Protein AF-A0A1I3QGJ1-F1 (afdb_monomer)

InterPro domains:
  IPR023198 Phosphoglycolate phosphatase-like, domain 2 [G3DSA:1.10.150.240] (1-60)
  IPR036412 HAD-like superfamily [SSF56784] (1-74)
  IPR041492 Haloacid dehalogenase-like hydrolase [PF13419] (4-54)

pLDDT: mean 75.96, std 21.96, range [30.36, 96.06]

Structure (mmCIF, N/CA/C/O backbone):
data_AF-A0A1I3QGJ1-F1
#
_entry.id   AF-A0A1I3QGJ1-F1
#
loop_
_atom_site.group_PDB
_atom_site.id
_atom_site.type_symbol
_atom_site.label_atom_id
_atom_site.label_alt_id
_atom_site.label_comp_id
_atom_site.label_asym_id
_atom_site.label_entity_id
_atom_site.label_seq_id
_atom_site.pdbx_PDB_ins_code
_atom_site.Cartn_x
_atom_site.Cartn_y
_atom_site.Cartn_z
_atom_site.occupancy
_atom_site.B_iso_or_equiv
_atom_site.auth_seq_id
_atom_site.auth_comp_id
_atom_site.auth_asym_id
_atom_site.auth_atom_id
_atom_site.pdbx_PDB_model_num
ATOM 1 N N . MET A 1 1 ? 1.173 1.479 -37.412 1.00 45.94 1 MET A N 1
ATOM 2 C CA . MET A 1 1 ? 1.828 1.954 -36.172 1.00 45.94 1 MET A CA 1
ATOM 3 C C . MET A 1 1 ? 1.620 0.882 -35.107 1.00 45.94 1 MET A C 1
ATOM 5 O O . MET A 1 1 ? 0.505 0.386 -35.024 1.00 45.94 1 MET A O 1
ATOM 9 N N . ARG A 1 2 ? 2.656 0.455 -34.373 1.00 70.50 2 ARG A N 1
ATOM 10 C CA . ARG A 1 2 ? 2.507 -0.489 -33.250 1.00 70.50 2 ARG A CA 1
ATOM 11 C C . ARG A 1 2 ? 2.936 0.225 -31.973 1.00 70.50 2 ARG A C 1
ATOM 13 O O . ARG A 1 2 ? 4.126 0.379 -31.737 1.00 70.50 2 ARG A O 1
ATOM 20 N N . THR A 1 3 ? 1.959 0.703 -31.212 1.00 80.31 3 THR A N 1
ATOM 21 C CA . THR A 1 3 ? 2.162 1.260 -29.871 1.00 80.31 3 THR A CA 1
ATOM 22 C C . THR A 1 3 ? 1.857 0.161 -28.865 1.00 80.31 3 THR A C 1
ATOM 24 O O . THR A 1 3 ? 0.848 -0.526 -29.011 1.00 80.31 3 THR A O 1
ATOM 27 N N . ILE A 1 4 ? 2.728 -0.015 -27.874 1.00 84.44 4 ILE A N 1
ATOM 28 C CA . ILE A 1 4 ? 2.541 -0.963 -26.773 1.00 84.44 4 ILE A CA 1
ATOM 29 C C . ILE A 1 4 ? 2.521 -0.143 -25.485 1.00 84.44 4 ILE A C 1
ATOM 31 O O . ILE A 1 4 ? 3.399 0.695 -25.283 1.00 84.44 4 ILE A O 1
ATOM 35 N N . LEU A 1 5 ? 1.501 -0.357 -24.657 1.00 88.00 5 LEU A N 1
ATOM 36 C CA . LEU A 1 5 ? 1.335 0.300 -23.366 1.00 88.00 5 LEU A CA 1
ATOM 37 C C . LEU A 1 5 ? 1.548 -0.748 -22.274 1.00 88.00 5 LEU A C 1
ATOM 39 O O . LEU A 1 5 ? 0.889 -1.786 -22.295 1.00 88.00 5 LEU A O 1
ATOM 43 N N . PHE A 1 6 ? 2.476 -0.480 -21.359 1.00 84.62 6 PHE A N 1
ATOM 44 C CA . PHE A 1 6 ? 2.737 -1.331 -20.203 1.00 84.62 6 PHE A CA 1
ATOM 45 C C . PHE A 1 6 ? 2.255 -0.634 -18.940 1.00 84.62 6 PHE A C 1
ATOM 47 O O . PHE A 1 6 ? 2.439 0.575 -18.791 1.00 84.62 6 PHE A O 1
ATOM 54 N N . ASP A 1 7 ? 1.667 -1.417 -18.044 1.00 82.75 7 ASP A N 1
ATOM 55 C CA . ASP A 1 7 ? 1.498 -1.005 -16.657 1.00 82.75 7 ASP A CA 1
ATOM 56 C C . ASP A 1 7 ? 2.870 -0.965 -15.959 1.00 82.75 7 ASP A C 1
ATOM 58 O O . ASP A 1 7 ? 3.836 -1.565 -16.439 1.00 82.75 7 ASP A O 1
ATOM 62 N N . PHE A 1 8 ? 2.990 -0.235 -14.855 1.00 83.94 8 PHE A N 1
ATOM 63 C CA . PHE A 1 8 ? 4.258 -0.101 -14.140 1.00 83.94 8 PHE A CA 1
ATOM 64 C C . PHE A 1 8 ? 4.393 -1.153 -13.037 1.00 83.94 8 PHE A C 1
ATOM 66 O O . PHE A 1 8 ? 5.326 -1.964 -13.068 1.00 83.94 8 PHE A O 1
ATOM 73 N N . ASP A 1 9 ? 3.445 -1.169 -12.101 1.00 81.50 9 ASP A N 1
ATOM 74 C CA . ASP A 1 9 ? 3.513 -1.977 -10.886 1.00 81.50 9 ASP A CA 1
ATOM 75 C C . ASP A 1 9 ? 3.311 -3.466 -11.187 1.00 81.50 9 ASP A C 1
ATOM 77 O O . ASP A 1 9 ? 2.305 -3.888 -11.752 1.00 81.50 9 ASP A O 1
ATOM 81 N N . GLY A 1 10 ? 4.307 -4.285 -10.855 1.00 80.44 10 GLY A N 1
ATOM 82 C CA . GLY A 1 10 ? 4.302 -5.724 -11.127 1.00 80.44 10 GLY A CA 1
ATOM 83 C C . GLY A 1 10 ? 4.469 -6.110 -12.604 1.00 80.44 10 GLY A C 1
ATOM 84 O O . GLY A 1 10 ? 4.551 -7.299 -12.899 1.00 80.44 10 GLY A O 1
ATOM 85 N N . THR A 1 11 ? 4.548 -5.141 -13.527 1.00 84.56 11 THR A N 1
ATOM 86 C CA . THR A 1 11 ? 4.769 -5.388 -14.966 1.00 84.56 11 THR A CA 1
ATOM 87 C C . THR A 1 11 ? 6.152 -4.920 -15.415 1.00 84.56 11 THR A C 1
ATOM 89 O O . THR A 1 11 ? 6.908 -5.698 -15.993 1.00 84.56 11 THR A O 1
ATOM 92 N N . VAL A 1 12 ? 6.510 -3.661 -15.140 1.00 86.25 12 VAL A N 1
ATOM 93 C CA . VAL A 1 12 ? 7.838 -3.102 -15.457 1.00 86.25 12 VAL A CA 1
ATOM 94 C C . VAL A 1 12 ? 8.759 -3.139 -14.237 1.00 86.25 12 VAL A C 1
ATOM 96 O O . VAL A 1 12 ? 9.967 -3.317 -14.392 1.00 86.25 12 VAL A O 1
ATOM 99 N N . ALA A 1 13 ? 8.206 -2.992 -13.031 1.00 83.44 13 ALA A N 1
ATOM 100 C CA . ALA A 1 13 ? 8.958 -3.010 -11.781 1.00 83.44 13 ALA A CA 1
ATOM 101 C C . ALA A 1 13 ? 8.297 -3.923 -10.739 1.00 83.44 13 ALA A C 1
ATOM 103 O O . ALA A 1 13 ? 7.076 -3.941 -10.602 1.00 83.44 13 ALA A O 1
ATOM 104 N N . ASP A 1 14 ? 9.106 -4.647 -9.962 1.00 85.56 14 ASP A N 1
ATOM 105 C CA . ASP A 1 14 ? 8.629 -5.490 -8.858 1.00 85.56 14 ASP A CA 1
ATOM 106 C C . ASP A 1 14 ? 8.365 -4.650 -7.593 1.00 85.56 14 ASP A C 1
ATOM 108 O O . ASP A 1 14 ? 9.133 -4.639 -6.631 1.00 85.56 14 ASP A O 1
ATOM 112 N N . THR A 1 15 ? 7.296 -3.854 -7.636 1.00 86.62 15 THR A N 1
ATOM 113 C CA . THR A 1 15 ? 6.872 -2.951 -6.549 1.00 86.62 15 THR A CA 1
ATOM 114 C C . THR A 1 15 ? 5.777 -3.552 -5.667 1.00 86.62 15 THR A C 1
ATOM 116 O O . THR A 1 15 ? 5.543 -3.063 -4.558 1.00 86.62 15 THR A O 1
ATOM 119 N N . LEU A 1 16 ? 5.143 -4.646 -6.105 1.00 89.75 16 LEU A N 1
ATOM 120 C CA . LEU A 1 16 ? 4.030 -5.293 -5.402 1.00 89.75 16 LEU A CA 1
ATOM 121 C C . LEU A 1 16 ? 4.364 -5.709 -3.958 1.00 89.75 16 LEU A C 1
ATOM 123 O O . LEU A 1 16 ? 3.552 -5.420 -3.075 1.00 89.75 16 LEU A O 1
ATOM 127 N N . PRO A 1 17 ? 5.545 -6.285 -3.644 1.00 91.19 17 PRO A N 1
ATOM 128 C CA . PRO A 1 17 ? 5.877 -6.652 -2.265 1.00 91.19 17 PRO A CA 1
ATOM 129 C C . PRO A 1 17 ? 5.887 -5.452 -1.305 1.00 91.19 17 PRO A C 1
ATOM 131 O O . PRO A 1 17 ? 5.458 -5.554 -0.148 1.00 91.19 17 PRO A O 1
ATOM 134 N N . LEU A 1 18 ? 6.346 -4.291 -1.787 1.00 90.31 18 LEU A N 1
ATOM 135 C CA . LEU A 1 18 ? 6.350 -3.051 -1.012 1.00 90.31 18 LEU A CA 1
ATOM 136 C C . LEU A 1 18 ? 4.924 -2.540 -0.797 1.00 90.31 18 LEU A C 1
ATOM 138 O O . LEU A 1 18 ? 4.569 -2.184 0.328 1.00 90.31 18 LEU A O 1
ATOM 142 N N . ILE A 1 19 ? 4.107 -2.548 -1.853 1.00 91.31 19 ILE A N 1
ATOM 143 C CA . ILE A 1 19 ? 2.705 -2.118 -1.810 1.00 91.31 19 ILE A CA 1
ATOM 144 C C . ILE A 1 19 ? 1.913 -2.975 -0.811 1.00 91.31 19 ILE A C 1
ATOM 146 O O . ILE A 1 19 ? 1.228 -2.434 0.061 1.00 91.31 19 ILE A O 1
ATOM 150 N N . PHE A 1 20 ? 2.061 -4.304 -0.852 1.00 93.81 20 PHE A N 1
ATOM 151 C CA . PHE A 1 20 ? 1.410 -5.205 0.105 1.00 93.81 20 PHE A CA 1
ATOM 152 C C . PHE A 1 20 ? 1.852 -4.937 1.542 1.00 93.81 20 PHE A C 1
ATOM 154 O O . PHE A 1 20 ? 1.020 -4.869 2.449 1.00 93.81 20 PHE A O 1
ATOM 161 N N . THR A 1 21 ? 3.146 -4.708 1.761 1.00 93.31 21 THR A N 1
ATOM 162 C CA . THR A 1 21 ? 3.673 -4.384 3.093 1.00 93.31 21 THR A CA 1
ATOM 163 C C . THR A 1 21 ? 3.123 -3.048 3.614 1.00 93.31 21 THR A C 1
ATOM 165 O O . THR A 1 21 ? 2.743 -2.944 4.787 1.00 93.31 21 THR A O 1
ATOM 168 N N . ALA A 1 22 ? 3.015 -2.034 2.752 1.00 93.69 22 ALA A N 1
ATOM 169 C CA . ALA A 1 22 ? 2.447 -0.731 3.093 1.00 93.69 22 ALA A CA 1
ATOM 170 C C . ALA A 1 22 ? 0.953 -0.828 3.456 1.00 93.69 22 ALA A C 1
ATOM 172 O O . ALA A 1 22 ? 0.532 -0.302 4.491 1.00 93.69 22 ALA A O 1
ATOM 173 N N . PHE A 1 23 ? 0.153 -1.560 2.673 1.00 94.94 23 PHE A N 1
ATOM 174 C CA . PHE A 1 23 ? -1.253 -1.805 3.008 1.00 94.94 23 PHE A CA 1
ATOM 175 C C . PHE A 1 23 ? -1.406 -2.583 4.311 1.00 94.94 23 PHE A C 1
ATOM 177 O O . PHE A 1 23 ? -2.158 -2.166 5.193 1.00 94.94 23 PHE A O 1
ATOM 184 N N . ARG A 1 24 ? -0.662 -3.681 4.466 1.00 94.94 24 ARG A N 1
ATOM 185 C CA . ARG A 1 24 ? -0.743 -4.544 5.645 1.00 94.94 24 ARG A CA 1
ATOM 186 C C . ARG A 1 24 ? -0.405 -3.787 6.924 1.00 94.94 24 ARG A C 1
ATOM 188 O O . ARG A 1 24 ? -1.173 -3.848 7.879 1.00 94.94 24 ARG A O 1
ATOM 195 N N . SER A 1 25 ? 0.695 -3.035 6.931 1.00 93.81 25 SER A N 1
ATOM 196 C CA . SER A 1 25 ? 1.095 -2.219 8.086 1.00 93.81 25 SER A CA 1
ATOM 197 C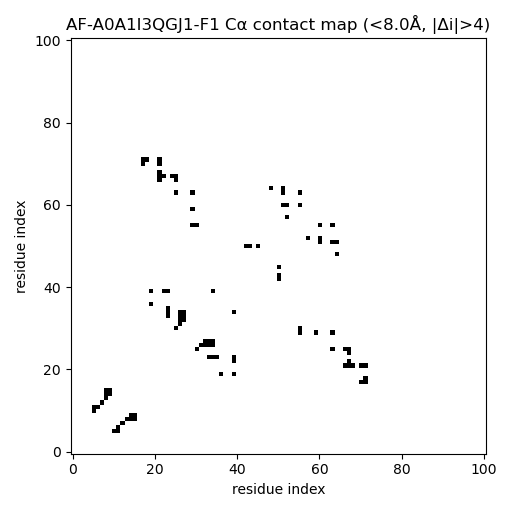 C . SER A 1 25 ? 0.067 -1.131 8.414 1.00 93.81 25 SER A C 1
ATOM 199 O O . SER A 1 25 ? -0.273 -0.931 9.582 1.00 93.81 25 SER A O 1
ATOM 201 N N . THR A 1 26 ? -0.499 -0.483 7.393 1.00 94.19 26 THR A N 1
ATOM 202 C CA . THR A 1 26 ? -1.549 0.529 7.566 1.00 94.19 26 THR A CA 1
ATOM 203 C C . THR A 1 26 ? -2.815 -0.091 8.163 1.00 94.19 26 THR A C 1
ATOM 205 O O . THR A 1 26 ? -3.323 0.382 9.179 1.00 94.19 26 THR A O 1
ATOM 208 N N . PHE A 1 27 ? -3.313 -1.194 7.609 1.00 94.88 27 PHE A N 1
ATOM 209 C CA . PHE A 1 27 ? -4.518 -1.851 8.122 1.00 94.88 27 PHE A CA 1
ATOM 210 C C . PHE A 1 27 ? -4.313 -2.481 9.4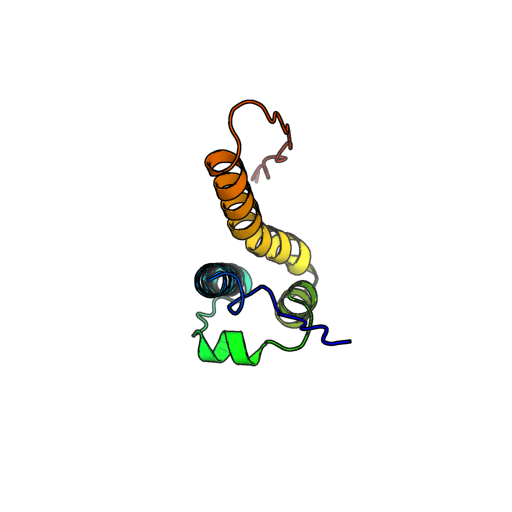95 1.00 94.88 27 PHE A C 1
ATOM 212 O O . PHE A 1 27 ? -5.201 -2.394 10.342 1.00 94.88 27 PHE A O 1
ATOM 219 N N . GLN A 1 28 ? -3.135 -3.029 9.773 1.00 94.12 28 GLN A N 1
ATOM 220 C CA . GLN A 1 28 ? -2.810 -3.511 11.108 1.00 94.12 28 GLN A CA 1
ATOM 221 C C . GLN A 1 28 ? -2.839 -2.368 12.132 1.00 94.12 28 GLN A C 1
ATOM 223 O O . GLN A 1 28 ? -3.360 -2.546 13.233 1.00 94.12 28 GLN A O 1
ATOM 228 N N . ARG A 1 29 ? -2.342 -1.180 11.766 1.00 92.69 29 ARG A N 1
ATOM 229 C CA . ARG A 1 29 ? -2.312 -0.011 12.653 1.00 92.69 29 ARG A CA 1
ATOM 230 C C . ARG A 1 29 ? -3.689 0.606 12.897 1.00 92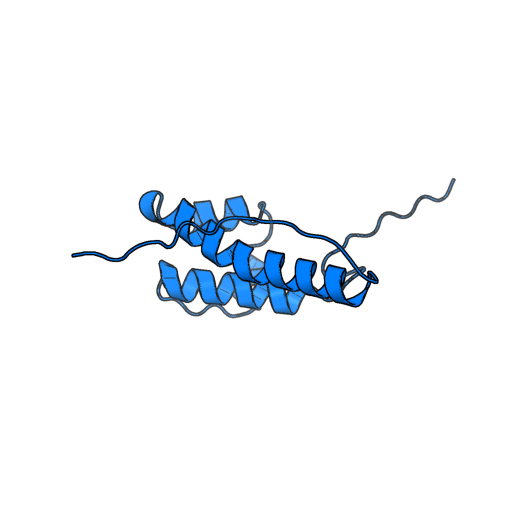.69 29 ARG A C 1
ATOM 232 O O . ARG A 1 29 ? -3.978 0.971 14.031 1.00 92.69 29 ARG A O 1
ATOM 239 N N . PHE A 1 30 ? -4.510 0.753 11.856 1.00 93.19 30 PHE A N 1
ATOM 240 C CA . PHE A 1 30 ? -5.765 1.517 11.934 1.00 93.19 30 PHE A CA 1
ATOM 241 C C . PHE A 1 30 ? -7.030 0.660 12.024 1.00 93.19 30 PHE A C 1
ATOM 243 O O . PHE A 1 30 ? -8.062 1.160 12.459 1.00 93.19 30 PHE A O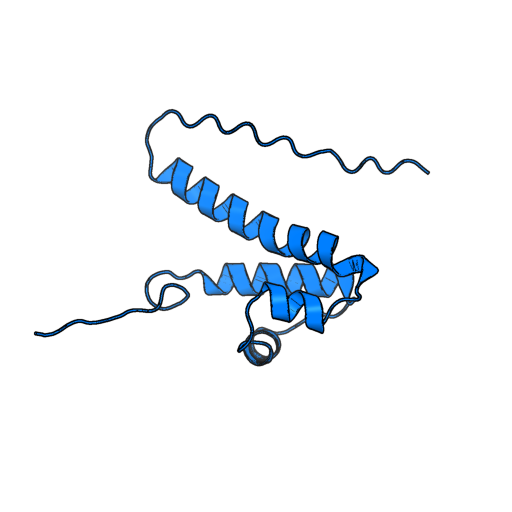 1
ATOM 250 N N . LEU A 1 31 ? -6.968 -0.607 11.605 1.00 92.69 31 LEU A N 1
ATOM 251 C CA . LEU A 1 31 ? -8.096 -1.547 11.633 1.00 92.69 31 LEU A CA 1
ATOM 252 C C . LEU A 1 31 ? -7.858 -2.721 12.585 1.00 92.69 31 LEU A C 1
ATOM 254 O O . LEU A 1 31 ? -8.769 -3.524 12.772 1.00 92.69 31 LEU A O 1
ATOM 258 N N . HIS A 1 32 ? -6.650 -2.845 13.149 1.00 93.00 32 HIS A N 1
ATOM 259 C CA . HIS A 1 32 ? -6.236 -3.957 14.013 1.00 93.00 32 HIS A CA 1
ATOM 260 C C . HIS A 1 32 ? -6.460 -5.336 13.377 1.00 93.00 32 HIS A C 1
ATOM 262 O O . HIS A 1 32 ? -6.730 -6.323 14.058 1.00 93.00 32 HIS A O 1
ATOM 268 N N . LYS A 1 33 ? -6.352 -5.400 12.046 1.00 90.75 33 LYS A N 1
ATOM 269 C CA . LYS A 1 33 ? -6.550 -6.610 11.246 1.00 90.75 33 LYS A CA 1
ATOM 270 C C . LYS A 1 33 ? -5.310 -6.891 10.416 1.00 90.75 33 LYS A C 1
ATOM 272 O O . LYS A 1 33 ? -4.760 -5.987 9.791 1.00 90.75 33 LYS A O 1
ATOM 277 N N . HIS A 1 34 ? -4.905 -8.154 10.389 1.00 92.94 34 HIS A N 1
ATOM 278 C CA . HIS A 1 34 ? -3.856 -8.627 9.500 1.00 92.94 34 HIS A CA 1
ATOM 279 C C . HIS A 1 34 ? -4.481 -9.081 8.182 1.00 92.94 34 HIS A C 1
ATOM 281 O O . HIS A 1 34 ? -5.373 -9.928 8.185 1.00 92.94 34 HIS A O 1
ATOM 287 N N . TYR A 1 35 ? -4.013 -8.514 7.073 1.00 94.50 35 TYR A N 1
ATOM 288 C CA . TYR A 1 35 ? -4.470 -8.873 5.735 1.00 94.50 35 TYR A CA 1
ATOM 289 C C . TYR A 1 35 ? -3.422 -9.746 5.039 1.00 94.50 35 TYR A C 1
ATOM 291 O O . TYR A 1 35 ? -2.220 -9.468 5.097 1.00 94.50 35 TYR A O 1
ATOM 299 N N . THR A 1 36 ? -3.905 -10.807 4.400 1.00 96.06 36 THR A N 1
ATOM 300 C CA . THR A 1 36 ? -3.151 -11.628 3.441 1.00 96.06 36 THR A CA 1
ATOM 301 C C . THR A 1 36 ? -3.039 -10.909 2.099 1.00 96.06 36 THR A C 1
ATOM 303 O O . THR A 1 36 ? -3.780 -9.955 1.842 1.00 96.06 36 THR A O 1
ATOM 306 N N . ASP A 1 37 ? -2.128 -11.354 1.239 1.00 94.44 37 ASP A N 1
ATOM 307 C CA . ASP A 1 37 ? -1.925 -10.723 -0.068 1.00 94.44 37 ASP A CA 1
ATOM 308 C C . ASP A 1 37 ? -3.166 -10.877 -0.947 1.00 94.44 37 ASP A C 1
ATOM 310 O O . ASP A 1 37 ? -3.597 -9.913 -1.573 1.00 94.44 37 ASP A O 1
ATOM 314 N N . GLU A 1 38 ? -3.839 -12.027 -0.889 1.00 95.38 38 GLU A N 1
ATOM 315 C CA . GLU A 1 38 ? -5.090 -12.277 -1.605 1.00 95.38 38 GLU A CA 1
ATOM 316 C C . GLU A 1 38 ? -6.199 -11.318 -1.157 1.00 95.38 38 GLU A C 1
ATOM 318 O O . GLU A 1 38 ? -6.955 -10.798 -1.979 1.00 95.38 38 GLU A O 1
ATOM 323 N N . GLN A 1 39 ? -6.280 -11.037 0.148 1.00 95.56 39 GLN A N 1
ATOM 324 C CA . GLN A 1 39 ? -7.240 -10.070 0.678 1.00 95.56 39 GLN A CA 1
ATOM 325 C C . GLN A 1 39 ? -6.903 -8.639 0.257 1.00 95.56 39 GLN A C 1
ATOM 327 O O . GLN A 1 39 ? -7.823 -7.865 0.019 1.00 95.56 39 GLN A O 1
ATOM 332 N N . ILE A 1 40 ? -5.621 -8.274 0.162 1.00 94.62 40 ILE A N 1
ATOM 333 C CA . ILE A 1 40 ? -5.207 -6.946 -0.315 1.00 94.62 40 ILE A CA 1
ATOM 334 C C . ILE A 1 40 ? -5.507 -6.804 -1.810 1.00 94.62 40 ILE A C 1
ATOM 336 O O . ILE A 1 40 ? -6.081 -5.796 -2.215 1.00 94.62 40 ILE A O 1
ATOM 340 N N . ILE A 1 41 ? -5.211 -7.829 -2.612 1.00 93.50 41 ILE A N 1
ATOM 341 C CA . ILE A 1 41 ? -5.532 -7.868 -4.044 1.00 93.50 41 ILE A CA 1
ATOM 342 C C . ILE A 1 41 ? -7.044 -7.735 -4.262 1.00 93.50 41 ILE A C 1
ATOM 344 O O . ILE A 1 41 ? -7.473 -7.002 -5.148 1.00 93.50 41 ILE A O 1
ATOM 348 N N . ALA A 1 42 ? -7.868 -8.369 -3.423 1.00 94.69 42 ALA A N 1
ATOM 349 C CA . ALA A 1 42 ? -9.324 -8.244 -3.497 1.00 94.69 42 ALA A CA 1
ATOM 350 C C . ALA A 1 42 ? -9.843 -6.816 -3.221 1.00 94.69 42 ALA A C 1
ATOM 352 O O . ALA A 1 42 ? -10.982 -6.503 -3.567 1.00 94.69 42 ALA A O 1
ATOM 353 N N . LEU A 1 43 ? -9.033 -5.945 -2.608 1.00 92.31 43 LEU A N 1
ATOM 354 C CA . LEU A 1 43 ? -9.362 -4.531 -2.407 1.00 92.31 43 LEU A CA 1
ATOM 355 C C . LEU A 1 43 ? -8.992 -3.657 -3.613 1.00 92.31 43 LEU A C 1
ATOM 357 O O . LEU A 1 43 ? -9.427 -2.503 -3.666 1.00 92.31 43 LEU A O 1
ATOM 361 N N . PHE A 1 44 ? -8.194 -4.171 -4.554 1.00 89.31 44 PHE A N 1
ATOM 362 C CA . PHE A 1 44 ? -7.789 -3.439 -5.750 1.00 89.31 44 PHE A CA 1
ATOM 363 C C . PHE A 1 44 ? -8.978 -3.180 -6.682 1.00 89.31 44 PHE A C 1
ATOM 365 O O . PHE A 1 44 ? -9.966 -3.911 -6.711 1.00 89.31 44 PHE A O 1
ATOM 372 N N . GLY A 1 45 ? -8.898 -2.080 -7.430 1.00 87.75 45 GLY A N 1
ATOM 373 C CA . GLY A 1 45 ? -9.986 -1.577 -8.269 1.00 87.75 45 GLY A CA 1
ATOM 374 C C . GLY A 1 45 ? -10.111 -0.056 -8.174 1.00 87.75 45 GLY A C 1
ATOM 375 O O . GLY A 1 45 ? -9.953 0.627 -9.183 1.00 87.75 45 GLY A O 1
ATOM 376 N N . PRO A 1 46 ? -10.371 0.515 -6.984 1.00 89.12 46 PRO A N 1
ATOM 377 C CA . PRO A 1 46 ? -10.214 1.949 -6.762 1.00 89.12 46 PRO A CA 1
ATOM 378 C C . PRO A 1 46 ? -8.744 2.354 -6.615 1.00 89.12 46 PRO A C 1
ATOM 380 O O . PRO A 1 46 ? -7.871 1.522 -6.386 1.00 89.12 46 PRO A O 1
ATOM 383 N N . THR A 1 47 ? -8.491 3.662 -6.659 1.00 91.12 47 THR A N 1
ATOM 384 C CA . THR A 1 47 ? -7.184 4.230 -6.305 1.00 91.12 47 THR A CA 1
ATOM 385 C C . THR A 1 47 ? -6.797 3.852 -4.875 1.00 91.12 47 THR A C 1
ATOM 387 O O . THR A 1 47 ? -7.669 3.677 -4.022 1.00 91.12 47 THR A O 1
ATOM 390 N N . GLU A 1 48 ? -5.504 3.803 -4.559 1.00 91.44 48 GLU A N 1
ATOM 391 C CA . GLU A 1 48 ? -5.025 3.419 -3.220 1.00 91.44 48 GLU A CA 1
ATOM 392 C C . GLU A 1 48 ? -5.567 4.363 -2.137 1.00 91.44 48 GLU A C 1
ATOM 394 O O . GLU A 1 48 ? -6.033 3.927 -1.084 1.00 91.44 48 GLU A O 1
ATOM 399 N N . THR A 1 49 ? -5.625 5.666 -2.442 1.00 91.31 49 THR A N 1
ATOM 400 C CA . THR A 1 49 ? -6.316 6.670 -1.613 1.00 91.31 49 THR A CA 1
ATOM 401 C C . THR A 1 49 ? -7.778 6.305 -1.362 1.00 91.31 49 THR A C 1
ATOM 403 O O . THR A 1 49 ? -8.285 6.490 -0.257 1.00 91.31 49 THR A O 1
ATOM 406 N N . GLY A 1 50 ? -8.467 5.792 -2.383 1.00 91.81 50 GLY A N 1
ATOM 407 C CA . GLY A 1 50 ? -9.837 5.306 -2.304 1.00 91.81 50 GLY A CA 1
ATOM 408 C C . GLY A 1 50 ? -9.960 4.052 -1.440 1.00 91.81 50 GLY A C 1
ATOM 409 O O . GLY A 1 50 ? -10.898 3.968 -0.651 1.00 91.81 50 GLY A O 1
ATOM 410 N N . ILE A 1 51 ? -9.008 3.119 -1.524 1.00 94.00 51 ILE A N 1
ATOM 411 C CA . ILE A 1 51 ? -8.957 1.931 -0.659 1.00 94.00 51 ILE A CA 1
ATOM 412 C C . ILE A 1 51 ? -8.838 2.357 0.807 1.00 94.00 51 ILE A C 1
ATOM 414 O O . ILE A 1 51 ? -9.639 1.920 1.635 1.00 94.00 51 ILE A O 1
ATOM 418 N N . VAL A 1 52 ? -7.890 3.243 1.127 1.00 92.62 52 VAL A N 1
ATOM 419 C CA . VAL A 1 52 ? -7.691 3.734 2.500 1.00 92.62 52 VAL A CA 1
ATOM 420 C C . VAL A 1 52 ? -8.940 4.462 3.001 1.00 92.62 52 VAL A C 1
ATOM 422 O O . VAL A 1 52 ? -9.427 4.158 4.086 1.00 92.62 52 VAL A O 1
ATOM 425 N N . LYS A 1 53 ? -9.526 5.352 2.190 1.00 92.56 53 LYS A N 1
ATOM 426 C CA . LYS A 1 53 ? -10.756 6.088 2.539 1.00 92.56 53 LYS A CA 1
ATOM 427 C C . LYS A 1 53 ? -11.972 5.190 2.774 1.00 92.56 53 LYS A C 1
ATOM 429 O O . LYS A 1 53 ? -12.815 5.533 3.591 1.00 92.56 53 LYS A O 1
ATOM 434 N N . ARG A 1 54 ? -12.101 4.081 2.038 1.00 92.81 54 ARG A N 1
ATOM 435 C CA . ARG A 1 54 ? -13.233 3.147 2.189 1.00 92.81 54 ARG A CA 1
ATOM 436 C C . ARG A 1 54 ? -13.103 2.259 3.418 1.00 92.81 54 ARG A C 1
ATOM 438 O O . ARG A 1 54 ? -14.118 1.899 4.002 1.00 92.81 54 ARG A O 1
ATOM 445 N N . ASN A 1 55 ? -11.879 1.866 3.764 1.00 90.88 55 ASN A N 1
ATOM 446 C CA . ASN A 1 55 ? -11.639 0.893 4.827 1.00 90.88 55 ASN A CA 1
ATOM 447 C C . ASN A 1 55 ? -11.369 1.550 6.187 1.00 90.88 55 ASN A C 1
ATOM 449 O O . ASN A 1 55 ? -11.672 0.946 7.212 1.00 90.88 55 ASN A O 1
ATOM 453 N N . CYS A 1 56 ? -10.813 2.764 6.216 1.00 89.00 56 CYS A N 1
ATOM 454 C CA . CYS A 1 56 ? -10.529 3.503 7.444 1.00 89.00 56 CYS A CA 1
ATOM 455 C C . CYS A 1 56 ? -11.653 4.479 7.812 1.00 89.00 56 CYS A C 1
ATOM 457 O O . CYS A 1 56 ? -12.414 4.945 6.968 1.00 89.00 56 CYS A O 1
ATOM 459 N N . LEU A 1 57 ? -11.730 4.824 9.099 1.00 86.94 57 LEU A N 1
ATOM 460 C CA . LEU A 1 57 ? -12.662 5.837 9.587 1.00 86.94 57 LEU A CA 1
ATOM 461 C C . LEU A 1 57 ? -12.283 7.229 9.039 1.00 86.94 57 LEU A C 1
ATOM 463 O O . LEU A 1 57 ? -11.095 7.503 8.825 1.00 86.94 57 LEU A O 1
ATOM 467 N N . PRO A 1 58 ? -13.246 8.158 8.884 1.00 85.50 58 PRO A N 1
ATOM 468 C CA . PRO A 1 58 ? -12.965 9.512 8.398 1.00 85.50 58 PRO A CA 1
ATOM 469 C C . PRO A 1 58 ? -11.908 10.229 9.248 1.00 85.50 58 PRO A C 1
ATOM 471 O O . PRO A 1 58 ? -10.989 10.846 8.716 1.00 85.50 58 PRO A O 1
ATOM 474 N N . THR A 1 59 ? -11.978 10.060 10.572 1.00 88.56 59 THR A N 1
ATOM 475 C CA . THR A 1 59 ? -11.042 10.648 11.542 1.00 88.56 59 THR A CA 1
ATOM 476 C C . THR A 1 59 ? -9.612 10.121 11.390 1.00 88.56 59 THR A C 1
ATOM 478 O O . THR A 1 59 ? -8.658 10.845 11.656 1.00 88.56 59 THR A O 1
ATOM 481 N N . SER A 1 60 ? -9.439 8.872 10.942 1.00 86.75 60 SER A N 1
ATOM 482 C CA . SER A 1 60 ? -8.127 8.228 10.796 1.00 86.75 60 SER A CA 1
ATOM 483 C C . SER A 1 60 ? -7.620 8.165 9.354 1.00 86.75 60 SER A C 1
ATOM 485 O O . SER A 1 60 ? -6.518 7.680 9.114 1.00 86.75 60 SER A O 1
ATOM 487 N N . THR A 1 61 ? -8.366 8.700 8.387 1.00 88.75 61 THR A N 1
ATOM 488 C CA . THR A 1 61 ? -8.022 8.625 6.960 1.00 88.75 61 THR A CA 1
ATOM 489 C C . THR A 1 61 ? -6.710 9.343 6.631 1.00 88.75 61 THR A C 1
ATOM 491 O O . THR A 1 61 ? -5.853 8.771 5.964 1.00 88.75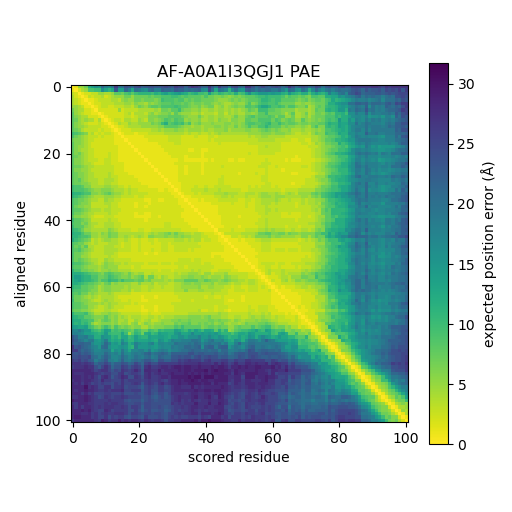 61 THR A O 1
ATOM 494 N N . THR A 1 62 ? -6.520 10.577 7.105 1.00 89.31 62 THR A N 1
ATOM 495 C CA . THR A 1 62 ? -5.284 11.349 6.878 1.00 89.31 62 THR A CA 1
ATOM 496 C C . THR A 1 62 ? -4.046 10.663 7.471 1.00 89.31 62 THR A C 1
ATOM 498 O O . THR A 1 62 ? -3.079 10.456 6.735 1.00 89.31 62 THR A O 1
ATOM 501 N N . PRO A 1 63 ? -4.036 10.252 8.758 1.00 90.81 63 PRO A N 1
ATOM 502 C CA . PRO A 1 63 ? -2.884 9.542 9.308 1.00 90.81 63 PRO A CA 1
ATOM 503 C C . PRO A 1 63 ? -2.682 8.150 8.683 1.00 90.81 63 PRO A C 1
ATOM 505 O O . PRO A 1 63 ? -1.534 7.721 8.549 1.00 90.81 63 PRO A O 1
ATOM 508 N N . ALA A 1 64 ? -3.746 7.465 8.248 1.00 91.19 64 ALA A N 1
ATOM 509 C CA . ALA A 1 64 ? -3.636 6.201 7.517 1.00 91.19 64 ALA A CA 1
ATOM 510 C C . ALA A 1 64 ? -2.983 6.383 6.146 1.00 91.19 64 ALA A C 1
ATOM 512 O O . ALA A 1 64 ? -2.060 5.647 5.806 1.00 91.19 64 ALA A O 1
ATOM 513 N N . TRP A 1 65 ? -3.390 7.410 5.400 1.00 91.19 65 TRP A N 1
ATOM 514 C CA . TRP A 1 65 ? -2.789 7.748 4.115 1.00 91.19 65 TRP A CA 1
ATOM 515 C C . TRP A 1 65 ? -1.303 8.093 4.244 1.00 91.19 65 TRP A C 1
ATOM 517 O O . TRP A 1 65 ? -0.479 7.585 3.488 1.00 91.19 65 TRP A O 1
ATOM 527 N N . ASN A 1 66 ? -0.938 8.881 5.257 1.00 90.31 66 ASN A N 1
ATOM 528 C CA . ASN A 1 66 ? 0.464 9.201 5.520 1.00 90.31 66 ASN A CA 1
ATOM 529 C C . ASN A 1 66 ? 1.270 7.949 5.892 1.00 90.31 66 ASN A C 1
ATOM 531 O O . ASN A 1 66 ? 2.382 7.767 5.407 1.00 90.31 66 ASN A O 1
ATOM 535 N N . THR A 1 67 ? 0.705 7.062 6.717 1.00 89.00 67 THR A N 1
ATOM 536 C CA . THR A 1 67 ? 1.367 5.801 7.097 1.00 89.00 67 THR A CA 1
ATOM 537 C C . THR A 1 67 ? 1.587 4.890 5.887 1.00 89.00 67 THR A C 1
ATOM 539 O O . THR A 1 67 ? 2.649 4.283 5.789 1.00 89.00 67 THR A O 1
ATOM 542 N N . TYR A 1 68 ? 0.632 4.843 4.954 1.00 90.12 68 TYR A N 1
ATOM 543 C CA . TYR A 1 68 ? 0.756 4.108 3.694 1.00 90.12 68 TYR A CA 1
ATOM 544 C C . TYR A 1 68 ? 1.846 4.694 2.781 1.00 90.12 68 TYR A C 1
ATOM 546 O O . TYR A 1 68 ? 2.681 3.958 2.259 1.00 90.12 68 TYR A O 1
ATOM 554 N N . LEU A 1 69 ? 1.868 6.020 2.612 1.00 86.56 69 LEU A N 1
ATOM 555 C CA . LEU A 1 69 ? 2.776 6.697 1.681 1.00 86.56 69 LEU A CA 1
ATOM 556 C C . LEU A 1 69 ? 4.240 6.719 2.124 1.00 86.56 69 LEU A C 1
ATOM 558 O O . LEU A 1 69 ? 5.128 6.623 1.280 1.00 86.56 69 LE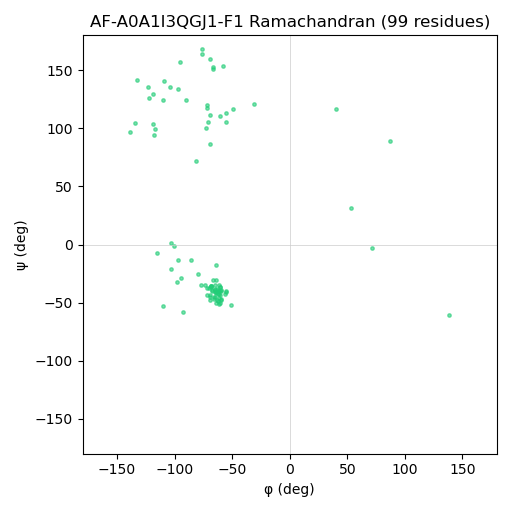U A O 1
ATOM 562 N N . LEU A 1 70 ? 4.509 6.880 3.422 1.00 83.00 70 LEU A N 1
ATOM 563 C CA . LEU A 1 70 ? 5.870 7.025 3.950 1.00 83.00 70 LEU A CA 1
ATOM 564 C C . LEU A 1 70 ? 6.847 5.928 3.474 1.00 83.00 70 LEU A C 1
ATOM 566 O O . LEU A 1 70 ? 7.897 6.288 2.938 1.00 83.00 70 LEU A O 1
ATOM 570 N N . PRO A 1 71 ? 6.551 4.619 3.605 1.00 80.12 71 PRO A N 1
ATOM 571 C CA . PRO A 1 71 ? 7.463 3.570 3.144 1.00 80.12 71 PRO A CA 1
ATOM 572 C C . PRO A 1 71 ? 7.656 3.575 1.622 1.00 80.12 71 PRO A C 1
ATOM 574 O O . PRO A 1 71 ? 8.765 3.330 1.148 1.00 80.12 71 PRO A O 1
ATOM 577 N N . ILE A 1 72 ? 6.613 3.903 0.854 1.00 78.19 72 ILE A N 1
ATOM 578 C CA . ILE A 1 72 ? 6.669 3.949 -0.614 1.00 78.19 72 ILE A CA 1
ATOM 579 C C . ILE A 1 72 ? 7.541 5.124 -1.078 1.00 78.19 72 ILE A C 1
ATOM 581 O O . ILE A 1 72 ? 8.459 4.947 -1.880 1.00 78.19 72 ILE A O 1
ATOM 585 N N . GLN A 1 73 ? 7.326 6.315 -0.515 1.00 73.12 73 GLN A N 1
ATOM 586 C CA . GLN A 1 73 ? 8.070 7.520 -0.878 1.00 73.12 73 GLN A CA 1
ATOM 587 C C . GLN A 1 73 ? 9.538 7.446 -0.440 1.00 73.12 73 GLN A C 1
ATOM 589 O O . GLN A 1 73 ? 10.422 7.879 -1.181 1.00 73.12 73 GLN A O 1
ATOM 594 N N . MET A 1 74 ? 9.821 6.837 0.715 1.00 62.50 74 MET A N 1
ATOM 595 C CA . MET A 1 74 ? 11.196 6.613 1.163 1.00 62.50 74 MET A CA 1
ATOM 596 C C . MET A 1 74 ? 11.935 5.604 0.279 1.00 62.50 74 MET A C 1
ATOM 598 O O . MET A 1 74 ? 13.097 5.840 -0.040 1.00 62.50 74 MET A O 1
ATOM 602 N N . ASN A 1 75 ? 11.286 4.530 -0.184 1.00 59.41 75 ASN A N 1
ATOM 603 C CA . ASN A 1 75 ? 11.953 3.534 -1.028 1.00 59.41 75 ASN A CA 1
ATOM 604 C C . ASN A 1 75 ? 12.197 4.038 -2.467 1.00 59.41 75 ASN A C 1
ATOM 606 O O . ASN A 1 75 ? 13.250 3.780 -3.049 1.00 59.41 75 ASN A O 1
ATOM 610 N N . ILE A 1 76 ? 11.279 4.845 -3.016 1.00 58.03 76 ILE A N 1
ATOM 611 C CA . ILE A 1 76 ? 11.490 5.557 -4.292 1.00 58.03 76 ILE A CA 1
ATOM 612 C C . ILE A 1 76 ? 12.622 6.591 -4.157 1.00 58.03 76 ILE A C 1
ATOM 614 O O . ILE A 1 76 ? 13.461 6.723 -5.054 1.00 58.03 76 ILE A O 1
ATOM 618 N N . CYS A 1 77 ? 12.698 7.296 -3.022 1.00 45.78 77 CYS A N 1
ATOM 619 C CA . CYS A 1 77 ? 13.781 8.239 -2.743 1.00 45.78 77 CYS A CA 1
ATOM 620 C C . CYS A 1 77 ? 15.138 7.520 -2.629 1.00 45.78 77 CYS A C 1
ATOM 622 O O . CYS A 1 77 ? 16.114 7.969 -3.225 1.00 45.78 77 CYS A O 1
ATOM 624 N N . VAL A 1 78 ? 15.195 6.351 -1.977 1.00 47.44 78 VAL A N 1
ATOM 625 C CA . VAL A 1 78 ? 16.402 5.504 -1.930 1.00 47.44 78 VAL A CA 1
ATOM 626 C C . VAL A 1 78 ? 16.806 5.024 -3.328 1.00 47.44 78 VAL A C 1
ATOM 628 O O . VAL A 1 78 ? 17.980 5.127 -3.677 1.00 47.44 78 VAL A O 1
ATOM 631 N N . CYS A 1 79 ? 15.861 4.599 -4.175 1.00 44.09 79 CYS A N 1
ATOM 632 C CA . CYS A 1 79 ? 16.153 4.288 -5.581 1.00 44.09 79 CYS A CA 1
ATOM 633 C C . CYS A 1 79 ? 16.699 5.501 -6.353 1.00 44.09 79 CYS A C 1
ATOM 635 O O . CYS A 1 79 ? 17.613 5.358 -7.162 1.00 44.09 79 CYS A O 1
ATOM 637 N N . THR A 1 80 ? 16.206 6.709 -6.070 1.00 43.72 80 THR A N 1
ATOM 638 C CA . THR A 1 80 ? 16.713 7.948 -6.687 1.00 43.72 8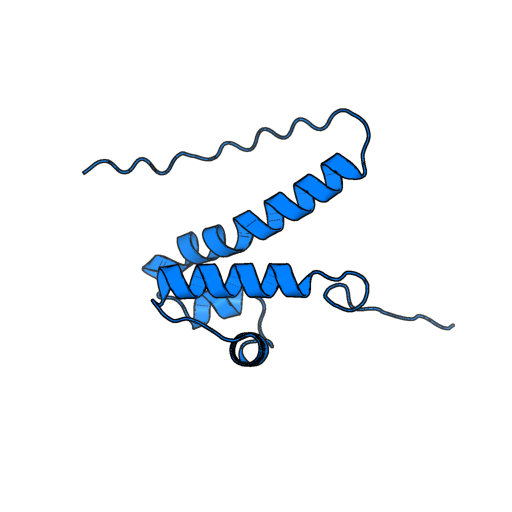0 THR A CA 1
ATOM 639 C C . THR A 1 80 ? 18.120 8.301 -6.190 1.00 43.72 80 THR A C 1
ATOM 641 O O . THR A 1 80 ? 18.954 8.734 -6.982 1.00 43.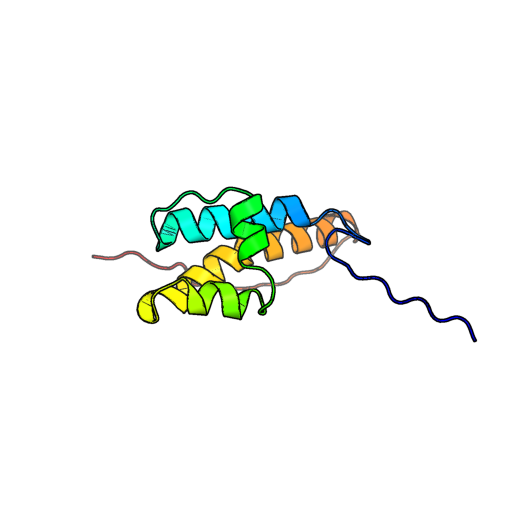72 80 THR A O 1
ATOM 644 N N . ILE A 1 81 ? 18.418 8.060 -4.908 1.00 45.84 81 ILE A N 1
ATOM 645 C CA . ILE A 1 81 ? 19.752 8.244 -4.312 1.00 45.84 81 ILE A CA 1
ATOM 646 C C . ILE A 1 81 ? 20.753 7.217 -4.869 1.00 45.84 81 ILE A C 1
ATOM 648 O O . ILE A 1 81 ? 21.908 7.561 -5.112 1.00 45.84 81 ILE A O 1
ATOM 652 N N . LEU A 1 82 ? 20.323 5.976 -5.120 1.00 46.66 82 LEU A N 1
ATOM 653 C CA . LEU A 1 82 ? 21.179 4.916 -5.667 1.00 46.66 82 LEU A CA 1
ATOM 654 C C . LEU A 1 82 ? 21.387 5.019 -7.190 1.00 46.66 82 LEU A C 1
ATOM 656 O O . LEU A 1 82 ? 22.420 4.571 -7.683 1.00 46.66 82 LEU A O 1
ATOM 660 N N . LEU A 1 83 ? 20.465 5.644 -7.935 1.00 48.16 83 LEU A N 1
ATOM 661 C CA . LEU A 1 83 ? 20.578 5.842 -9.391 1.00 48.16 83 LEU A CA 1
ATOM 662 C C . LEU A 1 83 ? 21.034 7.249 -9.812 1.00 48.16 83 LEU A C 1
ATOM 664 O O . LEU A 1 83 ? 21.217 7.493 -11.007 1.00 48.16 83 LEU A O 1
ATOM 668 N N . LYS A 1 84 ? 21.262 8.184 -8.880 1.00 40.91 84 LYS A N 1
ATOM 669 C CA . LYS A 1 84 ? 21.788 9.514 -9.214 1.00 40.91 84 LYS A CA 1
ATOM 670 C C . LYS A 1 84 ? 22.904 9.952 -8.275 1.00 40.91 84 LYS A C 1
ATOM 672 O O . LYS A 1 84 ? 22.699 10.382 -7.145 1.00 40.91 84 LYS A O 1
ATOM 677 N N . SER A 1 85 ? 24.109 9.869 -8.836 1.00 44.28 85 SER A N 1
ATOM 678 C CA . SER A 1 85 ? 25.289 10.640 -8.461 1.00 44.28 85 SER A CA 1
ATOM 679 C C . SER A 1 85 ? 24.919 12.033 -7.936 1.00 44.28 85 SER A C 1
ATOM 681 O O . SER A 1 85 ? 24.294 12.812 -8.647 1.00 44.28 85 SER A O 1
ATOM 683 N N . ARG A 1 86 ? 25.341 12.276 -6.689 1.00 46.81 86 ARG A N 1
ATOM 684 C CA . ARG A 1 86 ? 25.645 13.544 -6.003 1.00 46.81 86 ARG A CA 1
ATOM 685 C C . ARG A 1 86 ? 24.705 14.733 -6.275 1.00 46.81 86 ARG A C 1
ATOM 687 O O . ARG A 1 86 ? 24.732 15.316 -7.344 1.00 46.81 86 ARG A O 1
ATOM 694 N N . THR A 1 87 ? 24.058 15.146 -5.177 1.00 47.69 87 THR A N 1
ATOM 695 C CA . THR A 1 87 ? 23.323 16.399 -4.892 1.00 47.69 87 THR A CA 1
ATOM 696 C C . THR A 1 87 ? 21.843 16.452 -5.291 1.00 47.69 87 THR A C 1
ATOM 698 O O . THR A 1 87 ? 21.450 16.986 -6.320 1.00 47.69 87 THR A O 1
ATOM 701 N N . CYS A 1 88 ? 20.969 16.023 -4.375 1.00 32.31 88 CYS A N 1
ATOM 702 C CA . CYS A 1 88 ? 19.621 16.583 -4.303 1.00 32.31 88 CYS A CA 1
ATOM 703 C C . CYS A 1 88 ? 19.225 16.785 -2.838 1.00 32.31 88 CYS A C 1
ATOM 705 O O . CYS A 1 88 ? 18.828 15.861 -2.133 1.00 32.31 88 CYS A O 1
ATOM 707 N N . TRP A 1 89 ? 19.424 18.020 -2.381 1.00 37.72 89 TRP A N 1
ATOM 708 C CA . TRP A 1 89 ? 18.873 18.549 -1.145 1.00 37.72 89 TRP A CA 1
ATOM 709 C C . TRP A 1 89 ? 17.371 18.734 -1.343 1.00 37.72 89 TRP A C 1
ATOM 711 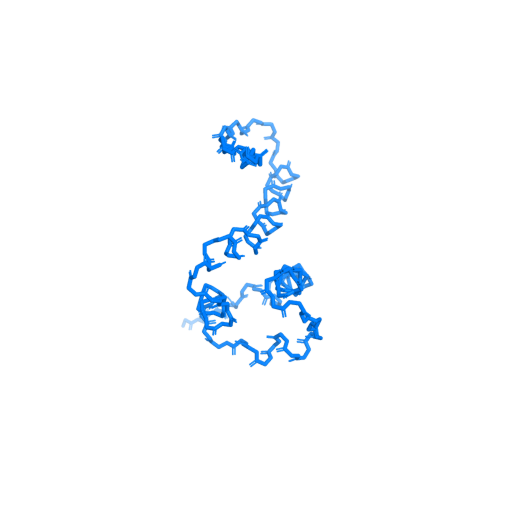O O . TRP A 1 89 ? 16.953 19.679 -2.006 1.00 37.72 89 TRP A O 1
ATOM 721 N N . ILE A 1 90 ? 16.557 17.859 -0.765 1.00 42.66 90 ILE A N 1
ATOM 722 C CA . ILE A 1 90 ? 15.151 18.173 -0.522 1.00 42.66 90 ILE A CA 1
ATOM 723 C C . ILE A 1 90 ? 14.961 18.131 0.987 1.00 42.66 90 ILE A C 1
ATOM 725 O O . ILE A 1 90 ? 14.747 17.083 1.592 1.00 42.66 90 ILE A O 1
ATOM 729 N N . SER A 1 91 ? 15.079 19.317 1.587 1.00 46.25 91 SER A N 1
ATOM 730 C CA . SER A 1 91 ? 14.413 19.633 2.842 1.00 46.25 91 SER A CA 1
ATOM 731 C C . SER A 1 91 ? 12.924 19.378 2.646 1.00 46.25 91 SER A C 1
ATOM 733 O O . SER A 1 91 ? 12.239 20.164 1.996 1.00 46.25 91 SER A O 1
ATOM 735 N N . PHE A 1 92 ? 12.415 18.293 3.213 1.00 38.31 92 PHE A N 1
ATOM 736 C CA . PHE A 1 92 ? 11.005 18.200 3.547 1.00 38.31 92 PHE A CA 1
ATOM 737 C C . PHE A 1 92 ? 10.916 18.018 5.053 1.00 38.31 92 PHE A C 1
ATOM 739 O O . PHE A 1 92 ? 11.239 16.967 5.602 1.00 38.31 92 PHE A O 1
ATOM 746 N N . ALA A 1 93 ? 10.552 19.113 5.714 1.00 38.00 93 ALA A N 1
ATOM 747 C CA . ALA A 1 93 ? 10.235 19.145 7.123 1.00 38.00 93 ALA A CA 1
ATOM 748 C C . ALA A 1 93 ? 9.129 18.120 7.407 1.00 38.00 93 ALA A C 1
ATOM 750 O O . ALA A 1 93 ? 7.994 18.272 6.959 1.00 38.00 93 ALA A O 1
ATOM 751 N N . MET A 1 94 ? 9.465 17.077 8.163 1.00 30.36 94 MET A N 1
ATOM 752 C CA . MET A 1 94 ? 8.478 16.357 8.955 1.00 30.36 94 MET A CA 1
ATOM 753 C C . MET A 1 94 ? 8.107 17.291 10.113 1.00 30.36 94 MET A C 1
ATOM 755 O O . MET A 1 94 ? 8.995 17.602 10.910 1.00 30.36 94 MET A O 1
ATOM 759 N N . PRO A 1 95 ? 6.855 17.756 10.275 1.00 38.50 95 PRO A N 1
ATOM 760 C CA . PRO A 1 95 ? 6.450 18.181 11.596 1.00 38.50 95 PRO A CA 1
ATOM 761 C C . PRO A 1 95 ? 6.379 16.904 12.430 1.00 38.50 95 PRO A C 1
ATOM 763 O O . PRO A 1 95 ? 5.571 16.009 12.171 1.00 38.50 95 PRO A O 1
ATOM 766 N N . ALA A 1 96 ? 7.304 16.800 13.383 1.00 39.38 96 ALA A N 1
ATOM 767 C CA . ALA A 1 96 ? 7.216 15.856 14.475 1.00 39.38 96 ALA A CA 1
ATOM 768 C C . ALA A 1 96 ? 5.815 15.987 15.082 1.00 39.38 96 ALA A C 1
ATOM 770 O O . ALA A 1 96 ? 5.415 17.051 15.553 1.00 39.38 96 ALA A O 1
ATOM 771 N N . PHE A 1 97 ? 5.046 14.907 15.000 1.00 32.94 97 PHE A N 1
ATOM 772 C CA . PHE A 1 97 ? 3.804 14.756 15.734 1.00 32.94 97 PHE A CA 1
ATOM 773 C C . PHE A 1 97 ? 4.206 14.609 17.206 1.00 32.94 97 PHE A C 1
ATOM 775 O O . PHE A 1 97 ? 4.477 13.501 17.667 1.00 32.94 97 PHE A O 1
ATOM 782 N N . SER A 1 98 ? 4.365 15.743 17.897 1.00 33.31 98 SER A N 1
ATOM 783 C CA . SER A 1 98 ? 4.556 15.781 19.343 1.00 33.31 98 SER A CA 1
ATOM 784 C C . SER A 1 98 ? 3.328 15.170 19.996 1.00 33.31 98 SER A C 1
ATOM 786 O O . SER A 1 98 ? 2.226 15.710 19.944 1.00 33.31 98 SER A O 1
ATOM 788 N N . LEU A 1 99 ? 3.554 14.000 20.576 1.00 36.00 99 LEU A N 1
ATOM 789 C CA . LEU A 1 99 ? 2.736 13.436 21.624 1.00 36.00 99 LEU A CA 1
ATOM 790 C C . LEU A 1 99 ? 3.040 14.261 22.885 1.00 36.00 99 LEU A C 1
ATOM 792 O O . LEU A 1 99 ? 4.072 14.048 23.513 1.00 36.00 99 LEU A O 1
ATOM 796 N N . GLU A 1 100 ? 2.179 15.208 23.235 1.00 31.69 100 GLU A N 1
ATOM 797 C CA . GLU A 1 100 ? 2.081 15.689 24.614 1.00 31.69 100 GLU A CA 1
ATOM 798 C C . GLU A 1 100 ? 0.643 15.473 25.089 1.00 31.69 100 GLU A C 1
ATOM 800 O O . GLU A 1 100 ? -0.321 15.811 24.396 1.00 31.69 100 GLU A O 1
ATOM 805 N N . LEU A 1 101 ? 0.571 14.777 26.224 1.00 34.47 101 LEU A N 1
ATOM 806 C CA . LEU A 1 101 ? -0.577 14.615 27.112 1.00 34.47 101 LEU A CA 1
ATOM 807 C C . LEU A 1 101 ? -1.019 15.966 27.680 1.00 34.47 101 LEU A C 1
ATOM 809 O O . LEU A 1 101 ? -0.130 16.810 27.923 1.00 34.47 101 LEU A O 1
#

Foldseek 3Di:
DDDDDFDPDPTVDPCLVVLLVLVQVLCCVAVVDGDDSVRVVVLPDDDPLVSLPVRGDPVCSVVSVVSSVVSVVVVVVVVVVVPDDDDDDDDDDDPPPDDDD

Solvent-accessible surface area (backbone atoms only — not comparable to full-atom values): 6446 Å² total; per-residue (Å²): 136,88,85,84,86,78,65,53,75,65,69,73,40,89,47,52,72,58,52,51,49,29,50,31,55,31,36,36,73,76,67,74,40,88,61,53,69,68,60,53,58,69,58,58,82,62,56,69,71,50,44,47,54,71,74,39,54,82,91,47,29,67,64,40,50,49,57,33,43,50,64,55,54,51,52,54,47,50,53,48,58,75,75,41,85,83,88,80,91,72,90,72,85,73,79,76,82,77,88,75,134

Organism: NCBI:txid54910

Mean predicted aligned error: 10.86 Å

Sequence (101 aa):
MRTILFDFDGTVADTLPLIFTAFRSTFQRFLHKHYTDEQIIALFGPTETGIVKRNCLPTSTTPAWNTYLLPIQMNICVCTILLKSRTCWISFAMPAFSLEL

Radius of gyration: 16.59 Å; Cα contacts (8 Å, |Δi|>4): 53; chains: 1; bounding box: 39×32×63 Å

Secondary structure (DSSP, 8-state):
-------SBTTTB--HHHHHHHHHHHHHHHH--PPPHHHHHTT-SS-HHHHHHHHS-GGGHHHHHHHHHHHHHHHHHHHHHHHS-S---------------

Nearest PDB structures (foldseek):
  6f2x-assembly1_A  TM=7.051E-01  e=5.223E-01  Mycobacterium tuberculosis H37Rv
  2ah5-assembly1_A  TM=7.886E-01  e=2.014E+00  Streptococcus pneumoniae TIGR4
  7ocs-assembly2_B  TM=5.858E-01  e=1.771E+00  Acinetobacter baumannii ATCC 19606 = CIP 70.34 = JCM 6841
  7ocq-assembly1_A  TM=5.508E-01  e=1.284E+00  Acinetobacter baumannii ATCC 19606 = CIP 70.34 = JCM 6841